Protein AF-A0A3M2ANY4-F1 (afdb_monomer_lite)

Structure (mmCIF, N/CA/C/O backbone):
data_AF-A0A3M2ANY4-F1
#
_entry.id   AF-A0A3M2ANY4-F1
#
loop_
_atom_site.group_PDB
_atom_site.id
_atom_site.type_symbol
_atom_site.label_atom_id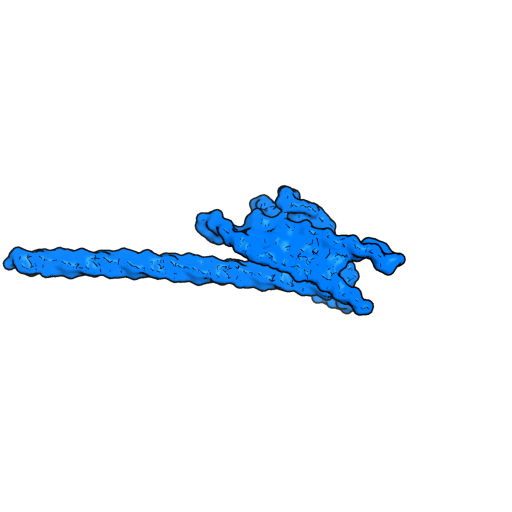
_atom_site.label_alt_id
_atom_site.label_comp_id
_atom_site.label_asym_id
_atom_site.label_entity_id
_atom_site.label_seq_id
_atom_site.pdbx_PDB_ins_code
_atom_site.Cartn_x
_atom_site.Cartn_y
_atom_site.Cartn_z
_atom_site.occupancy
_atom_site.B_iso_or_equiv
_atom_site.auth_seq_id
_atom_site.auth_comp_id
_atom_site.auth_asym_id
_atom_site.auth_atom_id
_atom_site.pdbx_PDB_model_num
ATOM 1 N N . MET A 1 1 ? -37.511 13.610 58.196 1.00 59.25 1 MET A N 1
ATOM 2 C CA . MET A 1 1 ? -36.337 12.770 57.850 1.00 59.25 1 MET A CA 1
ATOM 3 C C . MET A 1 1 ? -36.558 11.978 56.564 1.00 59.25 1 MET A C 1
ATOM 5 O O . MET A 1 1 ? -35.716 12.075 55.686 1.00 59.25 1 MET A O 1
ATOM 9 N N . VAL A 1 2 ? -37.682 11.262 56.418 1.00 70.12 2 VAL A N 1
ATOM 10 C CA . VAL A 1 2 ? -37.989 10.434 55.230 1.00 70.12 2 VAL A CA 1
ATOM 11 C C . VAL A 1 2 ? -38.005 11.232 53.916 1.00 70.12 2 VAL A C 1
ATOM 13 O O . VAL A 1 2 ? -37.380 10.808 52.953 1.00 70.12 2 VAL A O 1
ATOM 16 N N . GLU A 1 3 ? -38.617 12.419 53.880 1.00 67.69 3 GLU A N 1
ATOM 17 C CA . GLU A 1 3 ? -38.612 13.277 52.677 1.00 67.69 3 GLU A CA 1
ATOM 18 C C . GLU A 1 3 ? -37.203 13.682 52.233 1.00 67.69 3 GLU A C 1
ATOM 20 O O . GLU A 1 3 ? -36.903 13.653 51.044 1.00 67.69 3 GLU A O 1
ATOM 25 N N . LEU A 1 4 ? -36.307 13.990 53.176 1.00 71.50 4 LEU A N 1
ATOM 26 C CA . LEU A 1 4 ? -34.927 14.365 52.857 1.00 71.50 4 LEU A CA 1
ATOM 27 C C . LEU A 1 4 ? -34.145 13.184 52.259 1.00 71.50 4 LEU A C 1
ATOM 29 O O . LEU A 1 4 ? -33.334 13.372 51.356 1.00 71.50 4 LEU A O 1
ATOM 33 N N . MET A 1 5 ? -34.418 11.963 52.734 1.00 76.75 5 MET A N 1
ATOM 34 C CA . MET A 1 5 ? -33.823 10.738 52.192 1.00 76.75 5 MET A CA 1
ATOM 35 C C . MET A 1 5 ? -34.346 10.423 50.788 1.00 76.75 5 MET A C 1
ATOM 37 O O . MET A 1 5 ? -33.564 10.028 49.927 1.00 76.75 5 MET A O 1
ATOM 41 N N . ILE A 1 6 ? -35.641 10.640 50.537 1.00 74.88 6 ILE A N 1
ATOM 42 C CA . ILE A 1 6 ? -36.244 10.451 49.211 1.00 74.88 6 ILE A CA 1
ATOM 43 C C . ILE A 1 6 ? -35.656 11.455 48.215 1.00 74.88 6 ILE A C 1
ATOM 45 O O . ILE A 1 6 ? -35.243 11.057 47.130 1.00 74.88 6 ILE A O 1
ATOM 49 N N . VAL A 1 7 ? -35.544 12.734 48.591 1.00 80.44 7 VAL A N 1
ATOM 50 C CA . VAL A 1 7 ? -34.946 13.769 47.732 1.00 80.44 7 VAL A CA 1
ATOM 51 C C . VAL A 1 7 ? -33.478 13.455 47.431 1.00 80.44 7 VAL A C 1
ATOM 53 O O . VAL A 1 7 ? -33.072 13.511 46.273 1.00 80.44 7 VAL A O 1
ATOM 56 N N . ALA A 1 8 ? -32.690 13.057 48.434 1.00 73.19 8 ALA A N 1
ATOM 57 C CA . ALA A 1 8 ? -31.289 12.688 48.229 1.00 73.19 8 ALA A CA 1
ATOM 58 C C . ALA A 1 8 ? -31.129 11.469 47.302 1.00 73.19 8 ALA A C 1
ATOM 60 O O . ALA A 1 8 ? -30.268 11.475 46.422 1.00 73.19 8 ALA A O 1
ATOM 61 N N . ALA A 1 9 ? -31.978 10.447 47.451 1.00 73.38 9 ALA A N 1
ATOM 62 C CA . ALA A 1 9 ? -31.969 9.273 46.579 1.00 73.38 9 ALA A CA 1
ATOM 63 C C . ALA A 1 9 ? -32.326 9.629 45.126 1.00 73.38 9 ALA A C 1
ATOM 65 O O . ALA A 1 9 ? -31.689 9.140 44.194 1.00 73.38 9 ALA A O 1
ATOM 66 N N . LEU A 1 10 ? -33.300 10.522 44.931 1.00 74.19 10 LEU A N 1
ATOM 67 C CA . LEU A 1 10 ? -33.747 10.950 43.605 1.00 74.19 10 LEU A CA 1
ATOM 68 C C . LEU A 1 10 ? -32.682 11.800 42.894 1.00 74.19 10 LEU A C 1
ATOM 70 O O . LEU A 1 10 ? -32.421 11.601 41.709 1.00 74.19 10 LEU A O 1
ATOM 74 N N . VAL A 1 11 ? -32.000 12.682 43.633 1.00 80.88 11 VAL A N 1
ATOM 75 C CA . VAL A 1 11 ? -30.862 13.464 43.122 1.00 80.88 11 VAL A CA 1
ATOM 76 C C . VAL A 1 11 ? -29.692 12.555 42.748 1.00 80.88 11 VAL A C 1
ATOM 78 O O . VAL A 1 11 ? -29.123 12.720 41.671 1.00 80.88 11 VAL A O 1
ATOM 81 N N . MET A 1 12 ? -29.347 11.567 43.581 1.00 76.00 12 MET A N 1
ATOM 82 C CA . MET A 1 12 ? -28.272 10.626 43.251 1.00 76.00 12 MET A CA 1
ATOM 83 C C . MET A 1 12 ? -28.597 9.785 42.013 1.00 76.00 12 MET A C 1
ATOM 85 O O . MET A 1 12 ? -27.722 9.621 41.167 1.00 76.00 12 MET A O 1
ATOM 89 N N . ALA A 1 13 ? -29.838 9.312 41.860 1.00 68.94 13 ALA A N 1
ATOM 90 C CA . ALA A 1 13 ? -30.259 8.561 40.677 1.00 68.94 13 ALA A CA 1
ATOM 91 C C . ALA A 1 13 ? -30.175 9.402 39.389 1.00 68.94 13 ALA A C 1
ATOM 93 O O . ALA A 1 13 ? -29.678 8.922 38.371 1.00 68.94 13 ALA A O 1
ATOM 94 N N . LEU A 1 14 ? -30.598 10.670 39.443 1.00 72.06 14 LEU A N 1
ATOM 95 C CA . LEU A 1 14 ? -30.501 11.598 38.312 1.00 72.06 14 LEU A CA 1
ATOM 96 C C . LEU A 1 14 ? -29.047 11.920 37.949 1.00 72.06 14 LEU A C 1
ATOM 98 O O . LEU A 1 14 ? -28.695 11.909 36.772 1.00 72.06 14 LEU A O 1
ATOM 102 N N . MET A 1 15 ? -28.195 12.157 38.948 1.00 74.31 15 MET A N 1
ATOM 103 C CA . MET A 1 15 ? -26.769 12.413 38.737 1.00 74.31 15 MET A CA 1
ATOM 104 C C . MET A 1 15 ? -26.053 11.197 38.146 1.00 74.31 15 MET A C 1
ATOM 106 O O . MET A 1 15 ? -25.250 11.360 37.233 1.00 74.31 15 MET A O 1
ATOM 110 N N . PHE A 1 16 ? -26.365 9.983 38.613 1.00 70.69 16 PHE A N 1
ATOM 111 C CA . PHE A 1 16 ? -25.808 8.752 38.044 1.00 70.69 16 PHE A CA 1
ATOM 112 C C . PHE A 1 16 ? -26.265 8.537 36.601 1.00 70.69 16 PHE A C 1
ATOM 114 O O . PHE A 1 16 ? -25.439 8.235 35.744 1.00 70.69 16 PHE A O 1
ATOM 121 N N . GLY A 1 17 ? -27.556 8.748 36.320 1.00 66.62 17 GLY A N 1
ATOM 122 C CA . GLY A 1 17 ? -28.094 8.672 34.962 1.00 66.62 17 GLY A CA 1
ATOM 123 C C . GLY A 1 17 ? -27.391 9.645 34.018 1.00 66.62 17 GLY A C 1
ATOM 124 O O . GLY A 1 17 ? -26.902 9.228 32.974 1.00 66.62 17 GLY A O 1
ATOM 125 N N . ALA A 1 18 ? -27.250 10.909 34.431 1.00 67.38 18 ALA A N 1
ATOM 126 C CA . ALA A 1 18 ? -26.546 11.928 33.658 1.00 67.38 18 ALA A CA 1
ATOM 127 C C . ALA A 1 18 ? -25.065 11.578 33.433 1.00 67.38 18 ALA A C 1
ATOM 129 O O . ALA A 1 18 ? -24.546 11.777 32.334 1.00 67.38 18 ALA A O 1
ATOM 130 N N . LEU A 1 19 ? -24.381 11.032 34.444 1.00 65.50 19 LEU A N 1
ATOM 131 C CA . LEU A 1 19 ? -22.973 10.644 34.339 1.00 65.50 19 LEU A CA 1
ATOM 132 C C . LEU A 1 19 ? -22.776 9.506 33.324 1.00 65.50 19 LEU A C 1
ATOM 134 O O . LEU A 1 19 ? -21.887 9.592 32.479 1.00 65.50 19 LEU A O 1
ATOM 138 N N . VAL A 1 20 ? -23.631 8.479 33.373 1.00 64.69 20 VAL A N 1
ATOM 139 C CA . VAL A 1 20 ? -23.576 7.329 32.456 1.00 64.69 20 VAL A CA 1
ATOM 140 C C . VAL A 1 20 ? -23.865 7.767 31.022 1.00 64.69 20 VAL A C 1
ATOM 142 O O . VAL A 1 20 ? -23.064 7.493 30.132 1.00 64.69 20 VAL A O 1
ATOM 145 N N . THR A 1 21 ? -24.933 8.541 30.796 1.00 58.81 21 THR A N 1
ATOM 146 C CA . THR A 1 21 ? -25.279 9.018 29.446 1.00 58.81 21 THR A CA 1
ATOM 147 C C . THR A 1 21 ? -24.207 9.926 28.848 1.00 58.81 21 THR A C 1
ATOM 149 O O . THR A 1 21 ? -23.961 9.897 27.642 1.00 58.81 21 THR A O 1
ATOM 152 N N . THR A 1 22 ? -23.547 10.737 29.680 1.00 66.75 22 THR A N 1
ATOM 153 C CA . THR A 1 22 ? -22.470 11.624 29.217 1.00 66.75 22 THR A CA 1
ATOM 154 C C . THR A 1 22 ? -21.204 10.828 28.896 1.00 66.75 22 THR A C 1
ATOM 156 O O . THR A 1 22 ? -20.548 11.113 27.896 1.00 66.75 22 THR A O 1
ATOM 159 N N . GLY A 1 23 ? -20.891 9.796 29.689 1.00 61.16 23 GLY A N 1
ATOM 160 C CA . GLY A 1 23 ? -19.767 8.892 29.437 1.00 61.16 23 GLY A CA 1
ATOM 161 C C . GLY A 1 23 ? -19.909 8.119 28.125 1.00 61.16 23 GLY A C 1
ATOM 162 O O . GLY A 1 23 ? -18.983 8.113 27.317 1.00 61.16 23 GLY A O 1
ATOM 163 N N . GLU A 1 24 ? -21.084 7.542 27.866 1.00 65.19 24 GLU A N 1
ATOM 164 C CA . GLU A 1 24 ? -21.375 6.841 26.606 1.00 65.19 24 GLU A CA 1
ATOM 165 C C . GLU A 1 24 ? -21.305 7.791 25.402 1.00 65.19 24 GLU A C 1
ATOM 167 O O . GLU A 1 24 ? -20.695 7.471 24.382 1.00 65.19 24 GLU A O 1
ATOM 172 N N . SER A 1 25 ? -21.860 9.000 25.537 1.00 60.75 25 SER A N 1
ATOM 173 C CA . SER A 1 25 ? -21.825 10.011 24.472 1.00 60.75 25 SER A CA 1
ATOM 174 C C . SER A 1 25 ? -20.395 10.443 24.127 1.00 60.75 25 SER A C 1
ATOM 176 O O . SER A 1 25 ? -20.077 10.633 22.953 1.00 60.75 25 SER A O 1
ATOM 178 N N . PHE A 1 26 ? -19.522 10.570 25.130 1.00 66.06 26 PHE A N 1
ATOM 179 C CA . PHE A 1 26 ? -18.118 10.926 24.926 1.00 66.06 26 PHE A CA 1
ATOM 180 C C . PHE A 1 26 ? -17.342 9.808 24.217 1.00 66.06 26 PHE A C 1
ATOM 182 O O . PHE A 1 26 ? -16.646 10.076 23.242 1.00 66.06 26 PHE A O 1
ATOM 189 N N . GLN A 1 27 ? -17.529 8.550 24.630 1.00 67.88 27 GLN A N 1
ATOM 190 C CA . GLN A 1 27 ? -16.889 7.395 23.986 1.00 67.88 27 GLN A CA 1
ATOM 191 C C . GLN A 1 27 ? -17.320 7.222 22.523 1.00 67.88 27 GLN A C 1
ATOM 193 O O . GLN A 1 27 ? -16.505 6.896 21.656 1.00 67.88 27 GLN A O 1
ATOM 198 N N . VAL A 1 28 ? -18.597 7.466 22.214 1.00 69.31 28 VAL A N 1
ATOM 199 C CA . VAL A 1 28 ? -19.100 7.430 20.832 1.00 69.31 28 VAL A CA 1
ATOM 200 C C . VAL A 1 28 ? -18.495 8.558 19.992 1.00 69.31 28 VAL A C 1
ATOM 202 O O . VAL A 1 28 ? -18.109 8.328 18.847 1.00 69.31 28 VAL A O 1
ATOM 205 N N . ALA A 1 29 ? -18.374 9.766 20.547 1.00 67.06 29 ALA A N 1
ATOM 206 C CA . ALA A 1 29 ? -17.755 10.886 19.843 1.00 67.06 29 ALA A CA 1
ATOM 207 C C . ALA A 1 29 ? -16.259 10.642 19.578 1.00 67.06 29 ALA A C 1
ATOM 209 O O . ALA A 1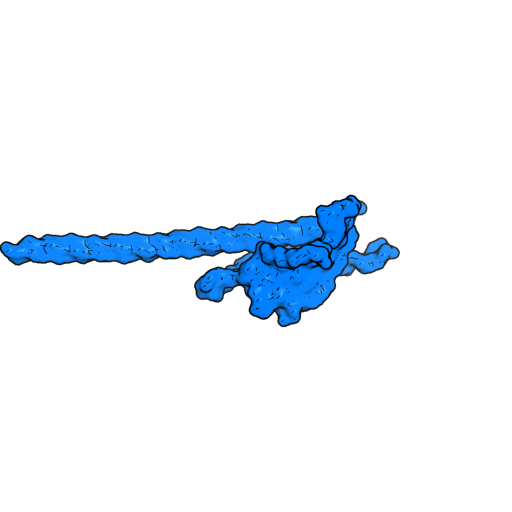 29 ? -15.802 10.822 18.452 1.00 67.06 29 ALA A O 1
ATOM 210 N N . GLU A 1 30 ? -15.520 10.174 20.585 1.00 73.44 30 GLU A N 1
ATOM 211 C CA . GLU A 1 30 ? -14.089 9.872 20.483 1.00 73.44 30 GLU A CA 1
ATOM 212 C C . GLU A 1 30 ? -13.814 8.747 19.474 1.00 73.44 30 GLU A C 1
ATOM 214 O O . GLU A 1 30 ? -12.981 8.898 18.580 1.00 73.44 30 GLU A O 1
ATOM 219 N N . SER A 1 31 ? -14.569 7.646 19.542 1.00 71.75 31 SER A N 1
ATOM 220 C CA . SER A 1 31 ? -14.446 6.548 18.572 1.00 71.75 31 SER A CA 1
ATOM 221 C C . SER A 1 31 ? -14.815 6.975 17.146 1.00 71.75 31 SER A C 1
ATOM 223 O O . SER A 1 31 ? -14.197 6.513 16.180 1.00 71.75 31 SER A O 1
ATOM 225 N N . GLY A 1 32 ? -15.787 7.882 17.002 1.00 72.25 32 GLY A N 1
ATOM 226 C CA . GLY A 1 32 ? -16.148 8.502 15.730 1.00 72.25 32 GLY A CA 1
ATOM 227 C C . GLY A 1 32 ? -15.024 9.361 15.147 1.00 72.25 32 GLY A C 1
ATOM 228 O O . GLY A 1 32 ? -14.704 9.220 13.965 1.00 72.25 32 GLY A O 1
ATOM 229 N N . ASP A 1 33 ? -14.395 10.203 15.966 1.00 78.56 33 ASP A N 1
ATOM 230 C CA . ASP A 1 33 ? -13.308 11.090 15.539 1.00 78.56 33 ASP A CA 1
ATOM 231 C C . ASP A 1 33 ? -12.052 10.298 15.145 1.00 78.56 33 ASP A C 1
ATOM 233 O O . ASP A 1 33 ? -11.518 10.470 14.046 1.00 78.56 33 ASP A O 1
ATOM 237 N N . GLN A 1 34 ? -11.664 9.313 15.963 1.00 75.12 34 GLN A N 1
ATOM 238 C CA . GLN A 1 34 ? -10.562 8.396 15.650 1.00 75.12 34 GLN A CA 1
ATOM 239 C C . GLN A 1 34 ? -10.790 7.664 14.324 1.00 75.12 34 GLN A C 1
ATOM 241 O O . GLN A 1 34 ? -9.894 7.583 13.481 1.00 75.12 34 GLN A O 1
ATOM 246 N N . ARG A 1 35 ? -12.011 7.166 14.092 1.00 75.06 35 ARG A N 1
ATOM 247 C CA . ARG A 1 35 ? -12.371 6.482 12.844 1.00 75.06 35 ARG A CA 1
ATOM 248 C C . ARG A 1 35 ? -12.202 7.394 11.630 1.00 75.06 35 ARG A C 1
ATOM 250 O O . ARG A 1 35 ? -11.672 6.968 10.599 1.00 75.06 35 ARG A O 1
ATOM 257 N N . ILE A 1 36 ? -12.651 8.643 11.738 1.00 78.69 36 ILE A N 1
ATOM 258 C CA . ILE A 1 36 ? -12.510 9.635 10.670 1.00 78.69 36 ILE A CA 1
ATOM 259 C C . ILE A 1 36 ? -11.027 9.921 10.427 1.00 78.69 36 ILE A C 1
ATOM 261 O O . ILE A 1 36 ? -10.579 9.843 9.280 1.00 78.69 36 ILE A O 1
ATOM 265 N N . GLN A 1 37 ? -10.251 10.168 11.480 1.00 80.88 37 GLN A N 1
ATOM 266 C CA . GLN A 1 37 ? -8.831 10.489 11.377 1.00 80.88 37 GLN A CA 1
ATOM 267 C C . GLN A 1 37 ? -8.022 9.359 10.727 1.00 80.88 37 GLN A C 1
ATOM 269 O O . GLN A 1 37 ? -7.259 9.622 9.793 1.00 80.88 37 GLN A O 1
ATOM 274 N N . VAL A 1 38 ? -8.241 8.106 11.141 1.00 81.44 38 VAL A N 1
ATOM 275 C CA . VAL A 1 38 ? -7.610 6.920 10.534 1.00 81.44 38 VAL A CA 1
ATOM 276 C C . VAL A 1 38 ? -7.963 6.826 9.049 1.00 81.44 38 VAL A C 1
ATOM 278 O O . VAL A 1 38 ? -7.076 6.676 8.207 1.00 81.44 38 VAL A O 1
ATOM 281 N N . SER A 1 39 ? -9.240 7.005 8.697 1.00 79.50 39 SER A N 1
ATOM 282 C CA . SER A 1 39 ? -9.679 6.937 7.299 1.00 79.50 39 SER A CA 1
ATOM 283 C C . SER A 1 39 ? -9.061 8.031 6.417 1.00 79.50 39 SER A C 1
ATOM 285 O O . SER A 1 39 ? -8.697 7.769 5.268 1.00 79.50 39 SER A O 1
ATOM 287 N N . ILE A 1 40 ? -8.914 9.253 6.944 1.00 83.38 40 ILE A N 1
ATOM 288 C CA . ILE A 1 40 ? -8.317 10.386 6.228 1.00 83.38 40 ILE A CA 1
ATOM 289 C C . ILE A 1 40 ? -6.813 10.176 6.069 1.00 83.38 40 ILE A C 1
ATOM 291 O O . ILE A 1 40 ? -6.287 10.401 4.979 1.00 83.38 40 ILE A O 1
ATOM 295 N N . SER A 1 41 ? -6.128 9.749 7.133 1.00 84.00 41 SER A N 1
ATOM 296 C CA . SER A 1 41 ? -4.690 9.471 7.105 1.00 84.00 41 SER A CA 1
ATOM 297 C C . SER A 1 41 ? -4.363 8.412 6.053 1.00 84.00 41 SER A C 1
ATOM 299 O O . SER A 1 41 ? -3.545 8.647 5.162 1.00 84.00 41 SER A O 1
ATOM 301 N N . ALA A 1 42 ? -5.103 7.301 6.068 1.00 84.69 42 ALA A N 1
ATOM 302 C CA . ALA A 1 42 ? -4.912 6.212 5.124 1.00 84.69 42 ALA A CA 1
ATOM 303 C C . ALA A 1 42 ? -5.196 6.620 3.670 1.00 84.69 42 ALA A C 1
ATOM 305 O O . ALA A 1 42 ? -4.403 6.319 2.778 1.00 84.69 42 ALA A O 1
ATOM 306 N N . ARG A 1 43 ? -6.265 7.393 3.421 1.00 86.50 43 ARG A N 1
ATOM 307 C CA . ARG A 1 43 ? -6.532 7.953 2.082 1.00 86.50 43 ARG A CA 1
ATOM 308 C C . ARG A 1 43 ? -5.395 8.846 1.602 1.00 86.50 43 ARG A C 1
ATOM 310 O O . ARG A 1 43 ? -4.953 8.698 0.472 1.00 86.50 43 ARG A O 1
ATOM 317 N N . ARG A 1 44 ? -4.891 9.748 2.451 1.00 87.56 44 ARG A N 1
ATOM 318 C CA . ARG A 1 44 ? -3.789 10.656 2.087 1.00 87.56 44 ARG A CA 1
ATOM 319 C C . ARG A 1 44 ? -2.504 9.898 1.764 1.00 87.56 44 ARG A C 1
ATOM 321 O O . ARG A 1 44 ? -1.829 10.258 0.802 1.00 87.56 44 ARG A O 1
ATOM 328 N N . ALA A 1 45 ? -2.182 8.870 2.546 1.00 88.06 45 ALA A N 1
ATOM 329 C CA . ALA A 1 45 ? -1.036 8.000 2.306 1.00 88.06 45 ALA A CA 1
ATOM 330 C C . ALA A 1 45 ? -1.126 7.305 0.937 1.00 88.06 45 ALA A C 1
ATOM 332 O O . ALA A 1 45 ? -0.179 7.350 0.153 1.00 88.06 45 ALA A O 1
ATOM 333 N N . LEU A 1 46 ? -2.283 6.724 0.619 1.00 88.44 46 LEU A N 1
ATOM 334 C CA . LEU A 1 46 ? -2.484 5.988 -0.630 1.00 88.44 46 LEU A CA 1
ATOM 335 C C . LEU A 1 46 ? -2.631 6.906 -1.850 1.00 88.44 46 LEU A C 1
ATOM 337 O O . LEU A 1 46 ? -2.112 6.592 -2.919 1.00 88.44 46 LEU A O 1
ATOM 341 N N . ASP A 1 47 ? -3.251 8.077 -1.694 1.00 87.62 47 ASP A N 1
ATOM 342 C CA . ASP A 1 47 ? -3.285 9.106 -2.738 1.00 87.62 47 ASP A CA 1
ATOM 343 C C . ASP A 1 47 ? -1.882 9.630 -3.056 1.00 87.62 47 ASP A C 1
ATOM 345 O O . ASP A 1 47 ? -1.594 9.962 -4.207 1.00 87.62 47 ASP A O 1
ATOM 349 N N . ARG A 1 48 ? -0.999 9.720 -2.052 1.00 88.12 48 ARG A N 1
ATOM 350 C CA . ARG A 1 48 ? 0.410 10.061 -2.269 1.00 88.12 48 ARG A CA 1
ATOM 351 C C . ARG A 1 48 ? 1.119 8.965 -3.060 1.00 88.12 48 ARG A C 1
ATOM 353 O O . ARG A 1 48 ? 1.685 9.286 -4.095 1.00 88.12 48 ARG A O 1
ATOM 360 N N . LEU A 1 49 ? 0.989 7.701 -2.652 1.00 89.62 49 LEU A N 1
ATOM 361 C CA . LEU A 1 49 ? 1.545 6.561 -3.393 1.00 89.62 49 LEU A CA 1
ATOM 362 C C . LEU A 1 49 ? 1.098 6.572 -4.863 1.00 89.62 49 LEU A C 1
ATOM 364 O O . LEU A 1 49 ? 1.923 6.454 -5.762 1.00 89.62 49 LEU A O 1
ATOM 368 N N . LEU A 1 50 ? -0.192 6.794 -5.137 1.00 89.00 50 LEU A N 1
ATOM 369 C CA . LEU A 1 50 ? -0.686 6.875 -6.515 1.00 89.00 50 LEU A CA 1
ATOM 370 C C . LEU A 1 50 ? -0.159 8.086 -7.290 1.00 89.00 50 LEU A C 1
ATOM 372 O O . LEU A 1 50 ? 0.027 7.997 -8.504 1.00 89.00 50 LEU A O 1
ATOM 376 N N . LYS A 1 51 ? 0.056 9.227 -6.628 1.00 86.94 51 LYS A N 1
ATOM 377 C CA . LYS A 1 51 ? 0.700 10.389 -7.256 1.00 86.94 51 LYS A CA 1
ATOM 378 C C . LYS A 1 51 ? 2.150 10.088 -7.608 1.00 86.94 51 LYS A C 1
ATOM 380 O O . LYS A 1 51 ? 2.571 10.457 -8.699 1.00 86.94 51 LYS A O 1
ATOM 385 N N . ASP A 1 52 ? 2.871 9.395 -6.739 1.00 87.31 52 ASP A N 1
ATOM 386 C CA . ASP A 1 52 ? 4.256 9.011 -6.997 1.00 87.31 52 ASP A CA 1
ATOM 387 C C . ASP A 1 52 ? 4.314 8.035 -8.184 1.00 87.31 52 ASP A C 1
ATOM 389 O O . ASP A 1 52 ? 5.071 8.260 -9.126 1.00 87.31 52 ASP A O 1
ATOM 393 N N . CYS A 1 53 ? 3.391 7.067 -8.257 1.00 86.69 53 CYS A N 1
ATOM 394 C CA . CYS A 1 53 ? 3.228 6.210 -9.438 1.00 86.69 53 CYS A CA 1
ATOM 395 C C . CYS A 1 53 ? 2.877 7.002 -10.710 1.00 86.69 53 CYS A C 1
ATOM 397 O O . CYS A 1 53 ? 3.344 6.674 -11.799 1.00 86.69 53 CYS A O 1
ATOM 399 N N . ARG A 1 54 ? 2.063 8.059 -10.588 1.00 84.25 54 ARG A N 1
ATOM 400 C CA . ARG A 1 54 ? 1.655 8.910 -11.717 1.00 84.25 54 ARG A CA 1
ATOM 401 C C . ARG A 1 54 ? 2.809 9.682 -12.335 1.00 84.25 54 ARG A C 1
ATOM 403 O O . ARG A 1 54 ? 2.803 9.890 -13.548 1.00 84.25 54 ARG A O 1
ATOM 410 N N . TYR A 1 55 ? 3.733 10.156 -11.509 1.00 83.06 55 TYR A N 1
ATOM 411 C CA . TYR A 1 55 ? 4.882 10.948 -11.943 1.00 83.06 55 TYR A CA 1
ATOM 412 C C . TYR A 1 55 ? 6.157 10.111 -12.096 1.00 83.06 55 TYR A C 1
ATOM 414 O O . TYR A 1 55 ? 7.235 10.671 -12.282 1.00 83.06 55 TYR A O 1
ATOM 422 N N . ALA A 1 56 ? 6.031 8.784 -12.058 1.00 84.62 56 ALA A N 1
ATOM 423 C CA . ALA A 1 56 ? 7.128 7.856 -12.255 1.00 84.62 56 ALA A CA 1
ATOM 424 C C . ALA A 1 56 ? 7.636 7.872 -13.706 1.00 84.62 56 ALA A C 1
ATOM 426 O O . ALA A 1 56 ? 6.854 7.874 -14.664 1.00 84.62 56 ALA A O 1
ATOM 427 N N . ALA A 1 57 ? 8.954 7.821 -13.870 1.00 84.56 57 ALA A N 1
ATOM 428 C CA . ALA A 1 57 ? 9.602 7.524 -15.141 1.00 84.56 57 ALA A CA 1
ATOM 429 C C . ALA A 1 57 ? 9.422 6.041 -15.477 1.00 84.56 57 ALA A C 1
ATOM 431 O O . ALA A 1 57 ? 8.960 5.693 -16.567 1.00 84.56 57 ALA A O 1
ATOM 432 N N . ALA A 1 58 ? 9.732 5.190 -14.500 1.00 86.38 58 ALA A N 1
ATOM 433 C CA . ALA A 1 58 ? 9.554 3.751 -14.549 1.00 86.38 58 ALA A CA 1
ATOM 434 C C . ALA A 1 58 ? 8.899 3.262 -13.256 1.00 86.38 58 ALA A C 1
ATOM 436 O O . ALA A 1 58 ? 9.031 3.865 -12.192 1.00 86.38 58 ALA A O 1
ATOM 437 N N . LEU A 1 59 ? 8.151 2.172 -13.378 1.00 89.19 59 LEU A N 1
ATOM 438 C CA . LEU A 1 59 ? 7.414 1.580 -12.279 1.00 89.19 59 LEU A CA 1
ATOM 439 C C . LEU A 1 59 ? 7.508 0.062 -12.378 1.00 89.19 59 LEU A C 1
ATOM 441 O O . LEU A 1 59 ? 7.301 -0.503 -13.453 1.00 89.19 59 LEU A O 1
ATOM 445 N N . SER A 1 60 ? 7.747 -0.595 -11.249 1.00 91.00 60 SER A N 1
ATOM 446 C CA . SER A 1 60 ? 7.617 -2.044 -11.130 1.00 91.00 60 SER A CA 1
ATOM 447 C C . SER A 1 60 ? 6.841 -2.420 -9.873 1.00 91.00 60 SER A C 1
ATOM 449 O O . SER A 1 60 ? 6.881 -1.722 -8.861 1.00 91.00 60 SER A O 1
ATOM 451 N N . VAL A 1 61 ? 6.096 -3.519 -9.966 1.00 91.62 61 VAL A N 1
ATOM 452 C CA . VAL A 1 61 ? 5.328 -4.093 -8.859 1.00 91.62 61 VAL A CA 1
ATOM 453 C C . VAL A 1 61 ? 5.689 -5.567 -8.770 1.00 91.62 61 VAL A C 1
ATOM 455 O O . VAL A 1 61 ? 5.644 -6.274 -9.776 1.00 91.62 61 VAL A O 1
ATOM 458 N N . ALA A 1 62 ? 6.043 -6.022 -7.575 1.00 93.00 62 ALA A N 1
ATOM 459 C CA . ALA A 1 62 ? 6.345 -7.416 -7.281 1.00 93.00 62 ALA A CA 1
ATOM 460 C C . ALA A 1 62 ? 5.557 -7.877 -6.052 1.00 93.00 62 ALA A C 1
ATOM 462 O O . ALA A 1 62 ? 5.355 -7.090 -5.130 1.00 93.00 62 ALA A O 1
ATOM 463 N N . GLY A 1 63 ? 5.156 -9.149 -6.033 1.00 91.69 63 GLY A N 1
ATOM 464 C CA . GLY A 1 63 ? 4.408 -9.752 -4.926 1.00 91.69 63 GLY A CA 1
ATOM 465 C C . GLY A 1 63 ? 2.894 -9.825 -5.147 1.00 91.69 63 GLY A C 1
ATOM 466 O O . GLY A 1 63 ? 2.401 -9.564 -6.248 1.00 91.69 63 GLY A O 1
ATOM 467 N N . ASP A 1 64 ? 2.176 -10.229 -4.099 1.00 90.94 64 ASP A N 1
ATOM 468 C CA . ASP A 1 64 ? 0.725 -10.449 -4.071 1.00 90.94 64 ASP A CA 1
ATOM 469 C C . ASP A 1 64 ? 0.122 -10.207 -2.668 1.00 90.94 64 ASP A C 1
ATOM 471 O O . ASP A 1 64 ? 0.822 -9.895 -1.708 1.00 90.94 64 ASP A O 1
ATOM 475 N N . ALA A 1 65 ? -1.197 -10.376 -2.532 1.00 88.75 65 ALA A N 1
ATOM 476 C CA . ALA A 1 65 ? -1.927 -10.089 -1.290 1.00 88.75 65 ALA A CA 1
ATOM 477 C C . ALA A 1 65 ? -1.617 -11.023 -0.147 1.00 88.75 65 ALA A C 1
ATOM 479 O O . ALA A 1 65 ? -1.781 -10.661 1.018 1.00 88.75 65 ALA A O 1
ATOM 480 N N . ALA A 1 66 ? -1.183 -12.228 -0.483 1.00 88.12 66 ALA A N 1
ATOM 481 C CA . ALA A 1 66 ? -0.880 -13.244 0.498 1.00 88.12 66 ALA A CA 1
ATOM 482 C C . ALA A 1 66 ? 0.542 -13.078 1.047 1.00 88.12 66 ALA A C 1
ATOM 484 O O . ALA A 1 66 ? 0.779 -13.357 2.221 1.00 88.12 66 ALA A O 1
ATOM 485 N N . SER A 1 67 ? 1.477 -12.641 0.202 1.00 90.19 67 SER A N 1
ATOM 486 C CA . SER A 1 67 ? 2.909 -12.555 0.505 1.00 90.19 67 SER A CA 1
ATOM 487 C C . SER A 1 67 ? 3.411 -11.135 0.771 1.00 90.19 67 SER A C 1
ATOM 489 O O . SER A 1 67 ? 4.492 -10.968 1.333 1.00 90.19 67 SER A O 1
ATOM 491 N N . GLY A 1 68 ? 2.616 -10.126 0.425 1.00 91.69 68 GLY A N 1
ATOM 492 C CA . GLY A 1 68 ? 3.002 -8.724 0.445 1.00 91.69 68 GLY A CA 1
ATOM 493 C C . GLY A 1 68 ? 3.455 -8.227 -0.921 1.00 91.69 68 GLY A C 1
ATOM 494 O O . GLY A 1 68 ? 3.740 -9.015 -1.823 1.00 91.69 68 GLY A O 1
ATOM 495 N N . TRP A 1 69 ? 3.548 -6.905 -1.068 1.00 91.56 69 TRP A N 1
ATOM 496 C CA . TRP A 1 69 ? 4.045 -6.289 -2.299 1.00 91.56 69 TRP A CA 1
ATOM 497 C C . TRP A 1 69 ? 5.158 -5.301 -2.050 1.00 91.56 69 TRP A C 1
ATOM 499 O O . TRP A 1 69 ? 5.211 -4.618 -1.024 1.00 91.56 69 TRP A O 1
ATOM 509 N N . THR A 1 70 ? 5.950 -5.143 -3.101 1.00 94.19 70 THR A N 1
ATOM 510 C CA . THR A 1 70 ? 6.879 -4.041 -3.277 1.00 94.19 70 THR A CA 1
ATOM 511 C C . THR A 1 70 ? 6.520 -3.283 -4.550 1.00 94.19 70 THR A C 1
ATOM 513 O O . THR A 1 70 ? 6.376 -3.889 -5.614 1.00 94.19 70 THR A O 1
ATOM 516 N N . ILE A 1 71 ? 6.393 -1.961 -4.448 1.00 93.06 71 ILE A N 1
ATOM 517 C CA . ILE A 1 71 ? 6.297 -1.049 -5.589 1.00 93.06 71 ILE A CA 1
ATOM 518 C C . ILE A 1 71 ? 7.586 -0.238 -5.639 1.00 93.06 71 ILE A C 1
ATOM 520 O O . ILE A 1 71 ? 7.897 0.484 -4.693 1.00 93.06 71 ILE A O 1
ATOM 524 N N . THR A 1 72 ? 8.311 -0.334 -6.745 1.00 93.12 72 THR A N 1
ATOM 525 C CA . THR A 1 72 ? 9.496 0.487 -7.002 1.00 93.12 72 THR A CA 1
ATOM 526 C C . THR A 1 72 ? 9.145 1.545 -8.035 1.00 93.12 72 THR A C 1
ATOM 528 O O . THR A 1 72 ? 8.609 1.230 -9.101 1.00 93.12 72 THR A O 1
ATOM 531 N N . ILE A 1 73 ? 9.422 2.796 -7.686 1.00 90.81 73 ILE A N 1
ATOM 532 C CA . ILE A 1 73 ? 9.073 3.995 -8.438 1.00 90.81 73 ILE A CA 1
ATOM 533 C C . ILE A 1 73 ? 10.365 4.749 -8.727 1.00 90.81 73 ILE A C 1
ATOM 535 O O . ILE A 1 73 ? 10.993 5.253 -7.799 1.00 90.81 73 ILE A O 1
ATOM 539 N N . ASP A 1 74 ? 10.733 4.865 -9.996 1.00 89.38 74 ASP A N 1
ATOM 540 C CA . ASP A 1 74 ? 11.879 5.672 -10.410 1.00 89.38 74 ASP A CA 1
ATOM 541 C C . ASP A 1 74 ? 11.390 7.052 -10.853 1.00 89.38 74 ASP A C 1
ATOM 543 O O . ASP A 1 74 ? 10.480 7.164 -11.682 1.00 89.38 74 ASP A O 1
ATOM 547 N N . ALA A 1 75 ? 11.958 8.114 -10.289 1.00 80.38 75 ALA A N 1
ATOM 548 C CA . ALA A 1 75 ? 11.523 9.483 -10.524 1.00 80.38 75 ALA A CA 1
ATOM 549 C C . ALA A 1 75 ? 11.950 10.008 -11.906 1.00 80.38 75 ALA A C 1
ATOM 551 O O . ALA A 1 75 ? 12.993 9.657 -12.459 1.00 80.38 75 ALA A O 1
ATOM 552 N N . VAL A 1 76 ? 11.149 10.918 -12.468 1.00 69.56 76 VAL A N 1
ATOM 553 C CA . VAL A 1 76 ? 11.518 11.666 -13.678 1.00 69.56 76 VAL A CA 1
ATOM 554 C C . VAL A 1 76 ? 12.487 12.796 -13.289 1.00 69.56 76 VAL A C 1
ATOM 556 O O . VAL A 1 76 ? 12.126 13.663 -12.501 1.00 69.56 76 VAL A O 1
ATOM 559 N N . ASN A 1 77 ? 13.678 12.827 -13.903 1.00 62.41 77 ASN A N 1
ATOM 560 C CA . ASN A 1 77 ? 14.683 13.911 -13.849 1.00 62.41 77 ASN A CA 1
ATOM 561 C C . ASN A 1 77 ? 15.572 14.055 -12.589 1.00 62.41 77 ASN A C 1
ATOM 563 O O . ASN A 1 77 ? 15.801 15.181 -12.153 1.00 62.41 77 ASN A O 1
ATOM 567 N N . SER A 1 78 ? 16.176 12.976 -12.073 1.00 60.88 78 SER A N 1
ATOM 568 C CA . SER A 1 78 ? 17.221 13.057 -11.021 1.00 60.88 78 SER A CA 1
ATOM 569 C C . SER A 1 78 ? 16.780 13.850 -9.772 1.00 60.88 78 SER A C 1
ATOM 571 O O . SER A 1 78 ? 17.512 14.690 -9.242 1.00 60.88 78 SER A O 1
ATOM 573 N N . LEU A 1 79 ? 15.524 13.670 -9.363 1.00 61.62 79 LEU A N 1
ATOM 574 C CA . LEU A 1 79 ? 15.019 14.218 -8.109 1.00 61.62 79 LEU A CA 1
ATOM 575 C C . LEU A 1 79 ? 15.513 13.316 -6.983 1.00 61.62 79 LEU A C 1
ATOM 577 O O . LEU A 1 79 ? 15.115 12.167 -6.963 1.00 61.62 79 LEU A O 1
ATOM 581 N N . ASP A 1 80 ? 16.301 13.830 -6.038 1.00 62.69 80 ASP A N 1
ATOM 582 C CA . ASP A 1 80 ? 16.711 13.066 -4.853 1.00 62.69 80 ASP A CA 1
ATOM 583 C C . ASP A 1 80 ? 15.515 12.892 -3.882 1.00 62.69 80 ASP A C 1
ATOM 585 O O . ASP A 1 80 ? 14.980 13.903 -3.402 1.00 62.69 80 ASP A O 1
ATOM 589 N N . PRO A 1 81 ? 15.066 11.658 -3.569 1.00 69.25 81 PRO A N 1
ATOM 590 C CA . PRO A 1 81 ? 15.639 10.374 -3.985 1.00 69.25 81 PRO A CA 1
ATOM 591 C C . PRO A 1 81 ? 15.165 9.900 -5.363 1.00 69.25 81 PRO A C 1
ATOM 593 O O . PRO A 1 81 ? 13.967 9.892 -5.655 1.00 69.25 81 PRO A O 1
ATOM 596 N N . ASP A 1 82 ? 16.118 9.434 -6.178 1.00 82.62 82 ASP A N 1
ATOM 597 C CA . ASP A 1 82 ? 15.865 9.020 -7.567 1.00 82.62 82 ASP A CA 1
ATOM 598 C C . ASP A 1 82 ? 14.932 7.801 -7.659 1.00 82.62 82 ASP A C 1
ATOM 600 O O . ASP A 1 82 ? 14.254 7.609 -8.671 1.00 82.62 82 ASP A O 1
ATOM 604 N N . THR A 1 83 ? 14.861 7.010 -6.585 1.00 88.44 83 THR A N 1
ATOM 605 C CA . THR A 1 83 ? 14.000 5.835 -6.469 1.00 88.44 83 THR A CA 1
ATOM 606 C C . THR A 1 83 ? 13.270 5.846 -5.127 1.00 88.44 83 THR A C 1
ATOM 608 O O . THR A 1 83 ? 13.870 6.045 -4.071 1.00 88.44 83 THR A O 1
ATOM 611 N N . LEU A 1 84 ? 11.969 5.569 -5.166 1.00 91.62 84 LEU A N 1
ATOM 612 C CA . LEU A 1 84 ? 11.130 5.315 -3.999 1.00 91.62 84 LEU A CA 1
ATOM 613 C C . LEU A 1 84 ? 10.658 3.865 -4.014 1.00 91.62 84 LEU A C 1
ATOM 615 O O . LEU A 1 84 ? 10.158 3.363 -5.021 1.00 91.62 84 LEU A O 1
ATOM 619 N N . ILE A 1 85 ? 10.788 3.195 -2.875 1.00 94.06 85 ILE A N 1
ATOM 620 C CA . ILE A 1 85 ? 10.383 1.806 -2.688 1.00 94.06 85 ILE A CA 1
ATOM 621 C C . ILE A 1 85 ? 9.306 1.770 -1.616 1.00 94.06 85 ILE A C 1
ATOM 623 O O . ILE A 1 85 ? 9.572 2.051 -0.447 1.00 94.06 85 ILE A O 1
ATOM 627 N N . TYR A 1 86 ? 8.092 1.409 -2.015 1.00 94.75 86 TYR A N 1
ATOM 628 C CA . TYR A 1 86 ? 6.998 1.125 -1.100 1.00 94.75 86 TYR A CA 1
ATOM 629 C C . TYR A 1 86 ? 6.930 -0.370 -0.833 1.00 94.75 86 TYR A C 1
ATOM 631 O O . TYR A 1 86 ? 6.859 -1.154 -1.776 1.00 94.75 86 TYR A O 1
ATOM 639 N N . THR A 1 87 ? 6.892 -0.765 0.436 1.00 94.94 87 THR A N 1
ATOM 640 C CA . THR A 1 87 ? 6.738 -2.169 0.834 1.00 94.94 87 THR A CA 1
ATOM 641 C C . THR A 1 87 ? 5.567 -2.300 1.789 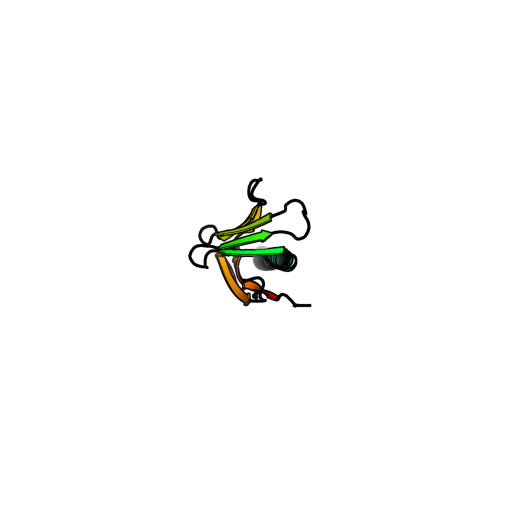1.00 94.94 87 THR A C 1
ATOM 643 O O . THR A 1 87 ? 5.508 -1.594 2.797 1.00 94.94 87 THR A O 1
ATOM 646 N N . TRP A 1 88 ? 4.650 -3.212 1.484 1.00 95.25 88 TRP A N 1
ATOM 647 C CA . TRP A 1 88 ? 3.592 -3.621 2.399 1.00 95.25 88 TRP A CA 1
ATOM 648 C C . TRP A 1 88 ? 3.755 -5.088 2.770 1.00 95.25 88 TRP A C 1
ATOM 650 O O . TRP A 1 88 ? 3.995 -5.932 1.906 1.00 95.25 88 TRP A O 1
ATOM 660 N N . ASP A 1 89 ? 3.586 -5.367 4.057 1.00 93.88 89 ASP A N 1
ATOM 661 C CA . ASP A 1 89 ? 3.666 -6.704 4.624 1.00 93.88 89 ASP A CA 1
ATOM 662 C C . ASP A 1 89 ? 2.322 -7.081 5.281 1.00 93.88 89 ASP A C 1
ATOM 664 O O . ASP A 1 89 ? 1.902 -6.402 6.226 1.00 93.88 89 ASP A O 1
ATOM 668 N N . PRO A 1 90 ? 1.653 -8.160 4.825 1.00 92.56 90 PRO A N 1
ATOM 669 C CA . PRO A 1 90 ? 0.367 -8.603 5.362 1.00 92.56 90 PRO A CA 1
ATOM 670 C C . PRO A 1 90 ? 0.447 -9.075 6.817 1.00 92.56 90 PRO A C 1
ATOM 672 O O . PRO A 1 90 ? -0.568 -9.078 7.505 1.00 92.56 90 PRO A O 1
ATOM 675 N N . GLN A 1 91 ? 1.623 -9.493 7.298 1.00 92.06 91 GLN A N 1
ATOM 676 C CA . GLN A 1 91 ? 1.791 -9.984 8.670 1.00 92.06 91 GLN A CA 1
ATOM 677 C C . GLN A 1 91 ? 1.878 -8.840 9.674 1.00 92.06 91 GLN A C 1
ATOM 679 O O . GLN A 1 91 ? 1.373 -8.948 10.790 1.00 92.06 91 GLN A O 1
ATOM 684 N N . THR A 1 92 ? 2.539 -7.749 9.283 1.00 92.44 92 THR A N 1
ATOM 685 C CA . THR A 1 92 ? 2.669 -6.562 10.133 1.00 92.44 92 THR A CA 1
ATOM 686 C C . THR A 1 92 ? 1.582 -5.523 9.872 1.00 92.44 92 THR A C 1
ATOM 688 O O . THR A 1 92 ? 1.378 -4.657 10.716 1.00 92.44 92 THR A O 1
ATOM 691 N N . GLU A 1 93 ? 0.861 -5.610 8.749 1.00 92.12 93 GLU A N 1
ATOM 692 C CA . GLU A 1 93 ? -0.142 -4.630 8.303 1.00 92.12 93 GLU A CA 1
ATOM 693 C C . GLU A 1 93 ? 0.442 -3.210 8.158 1.00 92.12 93 GLU A C 1
ATOM 695 O O . GLU A 1 93 ? -0.263 -2.208 8.295 1.00 92.12 93 GLU A O 1
ATOM 700 N N . VAL A 1 94 ? 1.748 -3.099 7.892 1.00 92.00 94 VAL A N 1
ATOM 701 C CA . VAL A 1 94 ? 2.450 -1.812 7.780 1.00 92.00 94 VAL A CA 1
ATOM 702 C C . VAL A 1 94 ? 2.884 -1.564 6.342 1.00 92.00 94 VAL A C 1
ATOM 704 O O . VAL A 1 94 ? 3.572 -2.384 5.735 1.00 92.00 94 VAL A O 1
ATOM 707 N N . LEU A 1 95 ? 2.526 -0.390 5.820 1.00 92.88 95 LEU A N 1
ATOM 708 C CA . LEU A 1 95 ? 3.087 0.176 4.599 1.00 92.88 95 LEU A CA 1
ATOM 709 C C . LEU A 1 95 ? 4.276 1.068 4.960 1.00 92.88 95 LEU A C 1
ATOM 711 O O . LEU A 1 95 ? 4.143 2.021 5.734 1.00 92.88 95 LEU A O 1
ATOM 715 N N . ARG A 1 96 ? 5.430 0.784 4.363 1.00 95.25 96 ARG A N 1
ATOM 716 C CA . ARG A 1 96 ? 6.671 1.542 4.537 1.00 95.25 96 ARG A CA 1
ATOM 717 C C . ARG A 1 96 ? 7.138 2.145 3.221 1.00 95.25 96 ARG A C 1
ATOM 719 O O . ARG A 1 96 ? 6.806 1.625 2.158 1.00 95.25 96 ARG A O 1
ATOM 726 N N . ILE A 1 97 ? 7.926 3.210 3.311 1.00 94.69 97 ILE A N 1
ATOM 727 C CA . ILE A 1 97 ? 8.627 3.836 2.188 1.00 94.69 97 ILE A CA 1
ATOM 728 C C . ILE A 1 97 ? 10.122 3.910 2.493 1.00 94.69 97 ILE A C 1
ATOM 730 O O . ILE A 1 97 ? 10.516 4.195 3.619 1.00 94.69 97 ILE A O 1
ATOM 734 N N . SER A 1 98 ? 10.965 3.658 1.500 1.00 92.88 98 SER A N 1
ATOM 735 C CA . SER A 1 98 ? 12.416 3.824 1.592 1.00 92.88 98 SER A CA 1
ATOM 736 C C . SER A 1 98 ? 12.965 4.398 0.290 1.00 92.88 98 SER A C 1
ATOM 738 O O . SER A 1 98 ? 12.384 4.198 -0.775 1.00 92.88 98 SER A O 1
ATOM 740 N N . ASP A 1 99 ? 14.101 5.084 0.382 1.00 88.19 99 ASP A N 1
ATOM 741 C CA . ASP A 1 99 ? 14.938 5.483 -0.754 1.00 88.19 99 ASP A CA 1
ATOM 742 C C . ASP A 1 99 ? 16.056 4.457 -1.046 1.00 88.19 99 ASP A C 1
ATOM 744 O O . ASP A 1 99 ? 16.950 4.707 -1.849 1.00 88.19 99 ASP A O 1
ATOM 748 N N . GLY A 1 100 ? 16.049 3.303 -0.364 1.00 81.75 100 GLY A N 1
ATOM 749 C CA . GLY A 1 100 ? 17.079 2.265 -0.466 1.00 81.75 100 GLY A CA 1
ATOM 750 C C . GLY A 1 100 ? 18.397 2.599 0.246 1.00 81.75 100 GLY A C 1
ATOM 751 O O . GLY A 1 100 ? 19.261 1.729 0.353 1.00 81.75 100 GLY A O 1
ATOM 752 N N . VAL A 1 101 ? 18.554 3.823 0.759 1.00 81.94 101 VAL A N 1
ATOM 753 C CA . VAL A 1 101 ? 19.770 4.304 1.433 1.00 81.94 101 VAL A CA 1
ATOM 754 C C . VAL A 1 101 ? 19.533 4.466 2.934 1.00 81.94 101 VAL A C 1
ATOM 756 O O . VAL A 1 101 ? 20.372 4.080 3.750 1.00 81.94 101 VAL A O 1
ATOM 759 N N . ARG A 1 102 ? 18.387 5.033 3.311 1.00 81.25 102 ARG A N 1
ATOM 760 C CA . ARG A 1 102 ? 17.968 5.269 4.693 1.00 81.25 102 ARG A CA 1
ATOM 761 C C . ARG A 1 102 ? 17.028 4.178 5.190 1.00 81.25 102 ARG A C 1
ATOM 763 O O . ARG A 1 102 ? 16.388 3.457 4.420 1.00 81.25 102 ARG A O 1
ATOM 770 N N . SER A 1 103 ? 16.937 4.089 6.519 1.00 85.25 103 SER A N 1
ATOM 771 C CA . SER A 1 103 ? 15.942 3.258 7.189 1.00 85.25 103 SER A CA 1
ATOM 772 C C . SER A 1 103 ? 14.542 3.580 6.657 1.00 85.25 103 SER A C 1
ATOM 774 O O . SER A 1 103 ? 14.231 4.756 6.476 1.00 85.25 103 SER A O 1
ATOM 776 N N . PRO A 1 104 ? 13.707 2.561 6.407 1.00 90.50 104 PRO A N 1
ATOM 777 C CA . PRO A 1 104 ? 12.363 2.769 5.899 1.00 90.50 104 PRO A CA 1
ATOM 778 C C . PRO A 1 104 ? 11.504 3.537 6.906 1.00 90.50 104 PRO A C 1
ATOM 780 O O . PRO A 1 104 ? 11.470 3.195 8.090 1.00 90.50 104 PRO A O 1
ATOM 783 N N . ASP A 1 105 ? 10.761 4.518 6.406 1.00 92.38 105 ASP A N 1
ATOM 784 C CA . ASP A 1 105 ? 9.769 5.263 7.168 1.00 92.38 105 ASP A CA 1
ATOM 785 C C . ASP A 1 105 ? 8.413 4.557 7.103 1.00 92.38 105 ASP A C 1
ATOM 787 O O . ASP A 1 105 ? 7.990 4.052 6.057 1.00 92.38 105 ASP A O 1
ATOM 791 N N . THR A 1 106 ? 7.695 4.547 8.223 1.00 92.88 106 THR A N 1
ATOM 792 C CA . THR A 1 106 ? 6.311 4.071 8.262 1.00 92.88 106 THR A CA 1
ATOM 793 C C . THR A 1 106 ? 5.389 5.106 7.619 1.00 92.88 106 THR A C 1
ATOM 795 O O . THR A 1 106 ? 5.330 6.256 8.048 1.00 92.88 106 THR A O 1
ATOM 798 N N . VAL A 1 107 ? 4.639 4.684 6.601 1.00 91.31 107 VAL A N 1
ATOM 799 C CA . VAL A 1 107 ? 3.666 5.523 5.885 1.00 91.31 107 VAL A CA 1
ATOM 800 C C . VAL A 1 107 ? 2.267 5.340 6.457 1.00 91.31 107 VAL A C 1
ATOM 802 O O . VAL A 1 107 ? 1.531 6.310 6.632 1.00 91.31 107 VAL A O 1
ATOM 805 N N . LEU A 1 108 ? 1.886 4.087 6.706 1.00 89.94 108 LEU A N 1
ATOM 806 C CA . LEU A 1 108 ? 0.568 3.725 7.207 1.00 89.94 108 LEU A CA 1
ATOM 807 C C . LEU A 1 108 ? 0.656 2.426 8.008 1.00 89.94 108 LEU A C 1
ATOM 809 O O . LEU A 1 108 ? 1.270 1.462 7.557 1.00 89.94 108 LEU A O 1
ATOM 813 N N . GLU A 1 109 ? 0.005 2.399 9.164 1.00 90.00 109 GLU A N 1
ATOM 814 C CA . GLU A 1 109 ? -0.143 1.211 10.006 1.00 90.00 109 GLU A CA 1
ATOM 815 C C . GLU A 1 109 ? -1.586 0.705 9.977 1.00 90.00 109 GLU A C 1
ATOM 817 O O . GLU A 1 109 ? -2.519 1.451 9.658 1.00 90.00 109 GLU A O 1
ATOM 822 N N . GLY A 1 110 ? -1.764 -0.573 10.309 1.00 87.81 110 GLY A N 1
ATOM 823 C CA . GLY A 1 110 ? -3.070 -1.222 10.341 1.00 87.81 110 GLY A CA 1
ATOM 824 C C . GLY A 1 110 ? -3.684 -1.421 8.957 1.00 87.81 110 GLY A C 1
ATOM 825 O O . GLY A 1 110 ? -4.890 -1.603 8.861 1.00 87.81 110 GLY A O 1
ATOM 826 N N . LEU A 1 111 ? -2.911 -1.375 7.870 1.00 88.81 111 LEU A N 1
ATOM 827 C CA . LEU A 1 111 ? -3.380 -1.693 6.522 1.00 88.81 111 LEU A CA 1
ATOM 828 C C . LEU A 1 111 ? -3.601 -3.210 6.400 1.00 88.81 111 LEU A C 1
ATOM 830 O O . LEU A 1 111 ? -2.738 -3.940 5.920 1.00 88.81 111 LEU A O 1
ATOM 834 N N . ALA A 1 112 ? -4.749 -3.677 6.885 1.00 88.25 112 ALA A N 1
ATOM 835 C CA . ALA A 1 112 ? -5.066 -5.092 7.073 1.00 88.25 112 ALA A CA 1
ATOM 836 C C . ALA A 1 112 ? -5.338 -5.856 5.778 1.00 88.25 112 ALA A C 1
ATOM 838 O O . ALA A 1 112 ? -5.056 -7.046 5.679 1.00 88.25 112 ALA A O 1
ATOM 839 N N . ALA A 1 113 ? -5.888 -5.171 4.781 1.00 88.06 113 ALA A N 1
ATOM 840 C CA . ALA A 1 113 ? -5.900 -5.684 3.425 1.00 88.06 113 ALA A CA 1
ATOM 841 C C . ALA A 1 113 ? -5.434 -4.574 2.507 1.00 88.06 113 ALA A C 1
ATOM 843 O O . ALA A 1 113 ? -5.900 -3.438 2.592 1.00 88.06 113 ALA A O 1
ATOM 844 N N . PHE A 1 114 ? -4.541 -4.925 1.614 1.00 89.31 114 PHE A N 1
ATOM 845 C CA . PHE A 1 114 ? -4.169 -4.132 0.467 1.00 89.31 114 PHE A CA 1
ATOM 846 C C . PHE A 1 114 ? -4.263 -5.092 -0.705 1.00 89.31 114 PHE A C 1
ATOM 848 O O . PHE A 1 114 ? -3.988 -6.259 -0.493 1.00 89.31 114 PHE A O 1
ATOM 855 N N . ASP A 1 115 ? -4.739 -4.671 -1.866 1.00 89.19 115 ASP A N 1
ATOM 856 C CA . ASP A 1 115 ? -4.737 -5.448 -3.102 1.00 89.19 115 ASP A CA 1
ATOM 857 C C . ASP A 1 115 ? -4.401 -4.518 -4.258 1.00 89.19 115 ASP A C 1
ATOM 859 O O . ASP A 1 115 ? -4.898 -3.390 -4.336 1.00 89.19 115 ASP A O 1
ATOM 863 N N . LEU A 1 116 ? -3.520 -4.985 -5.135 1.00 89.12 116 LEU A N 1
ATOM 864 C CA . LEU A 1 116 ? -2.976 -4.224 -6.243 1.00 89.12 116 LEU A CA 1
ATOM 865 C C . LEU A 1 116 ? -3.271 -4.954 -7.544 1.00 89.12 116 LEU A C 1
ATOM 867 O O . LEU A 1 116 ? -2.800 -6.062 -7.783 1.00 89.12 116 LEU A O 1
ATOM 871 N N . SER A 1 117 ? -3.987 -4.277 -8.435 1.00 87.50 117 SER A N 1
ATOM 872 C CA . SER A 1 117 ? -4.166 -4.728 -9.811 1.00 87.50 117 SER A CA 1
ATOM 873 C C . SER A 1 117 ? -3.478 -3.768 -10.771 1.00 87.50 117 SER A C 1
ATOM 875 O O . SER A 1 117 ? -3.697 -2.554 -10.745 1.00 87.50 117 SER A O 1
ATOM 877 N N . THR A 1 118 ? -2.635 -4.319 -11.640 1.00 88.38 118 THR A N 1
ATOM 878 C CA . THR A 1 118 ? -1.913 -3.562 -12.661 1.00 88.38 118 THR A CA 1
ATOM 879 C C . THR A 1 118 ? -2.480 -3.856 -14.047 1.00 88.38 118 THR A C 1
ATOM 881 O O . THR A 1 118 ? -2.925 -4.965 -14.343 1.00 88.38 118 THR A O 1
ATOM 884 N N . LEU A 1 119 ? -2.502 -2.841 -14.910 1.00 87.19 119 LEU A N 1
ATOM 885 C CA . LEU A 1 119 ? -2.667 -3.021 -16.351 1.00 87.19 119 LEU A CA 1
ATOM 886 C C . LEU A 1 119 ? -1.330 -2.699 -17.002 1.00 87.19 119 LEU A C 1
ATOM 888 O O . LEU A 1 119 ? -0.793 -1.614 -16.778 1.00 87.19 119 LEU A O 1
ATOM 892 N N . VAL A 1 120 ? -0.816 -3.631 -17.794 1.00 86.38 120 VAL A N 1
ATOM 893 C CA . VAL A 1 120 ? 0.418 -3.461 -18.559 1.00 86.38 120 VAL A CA 1
ATOM 894 C C . VAL A 1 120 ? 0.053 -3.318 -20.028 1.00 86.38 120 VAL A C 1
ATOM 896 O O . VAL A 1 120 ? -0.687 -4.143 -20.560 1.00 86.38 120 VAL A O 1
ATOM 899 N N . GLU A 1 121 ? 0.565 -2.274 -20.667 1.00 86.25 121 GLU A N 1
ATOM 900 C CA . GLU A 1 121 ? 0.410 -2.024 -22.098 1.00 86.25 121 GLU A CA 1
ATOM 901 C C . GLU A 1 121 ? 1.787 -2.006 -22.765 1.00 86.25 121 GLU A C 1
ATOM 903 O O . GLU A 1 121 ? 2.774 -1.580 -22.167 1.00 86.25 121 GLU A O 1
ATOM 908 N N . ASP A 1 122 ? 1.860 -2.493 -24.002 1.00 81.12 122 ASP A N 1
ATOM 909 C CA . ASP A 1 122 ? 3.071 -2.421 -24.818 1.00 81.12 122 ASP A CA 1
ATOM 910 C C . ASP A 1 122 ? 2.923 -1.285 -25.834 1.00 81.12 122 ASP A C 1
ATOM 912 O O . ASP A 1 122 ? 2.006 -1.278 -26.659 1.00 81.12 122 ASP A O 1
ATOM 916 N N . HIS A 1 123 ? 3.826 -0.309 -25.757 1.00 72.31 123 HIS A N 1
ATOM 917 C CA . HIS A 1 123 ? 3.860 0.852 -26.649 1.00 72.31 123 HIS A CA 1
ATOM 918 C C . HIS A 1 123 ? 5.044 0.806 -27.628 1.00 72.31 123 HIS A C 1
ATOM 920 O O . HIS A 1 123 ? 5.481 1.839 -28.130 1.00 72.31 123 HIS A O 1
ATOM 926 N N . GLY A 1 124 ? 5.600 -0.381 -27.893 1.00 68.69 124 GLY A N 1
ATOM 927 C CA . GLY A 1 124 ? 6.701 -0.583 -28.842 1.00 68.69 124 GLY A CA 1
ATOM 928 C C . GLY A 1 124 ? 8.093 -0.283 -28.277 1.00 68.69 124 GLY A C 1
ATOM 929 O O . GLY A 1 124 ? 9.089 -0.664 -28.887 1.00 68.69 124 GLY A O 1
ATOM 930 N N . ALA A 1 125 ? 8.172 0.336 -27.096 1.00 71.69 125 ALA A N 1
ATOM 931 C CA . ALA A 1 125 ? 9.391 0.472 -26.293 1.00 71.69 125 ALA A CA 1
ATOM 932 C C . ALA A 1 125 ? 9.492 -0.593 -25.177 1.00 71.69 125 ALA A C 1
ATOM 934 O O . ALA A 1 125 ? 10.417 -0.548 -24.367 1.00 71.69 125 ALA A O 1
ATOM 935 N N . GLY A 1 126 ? 8.549 -1.543 -25.139 1.00 73.44 126 GLY A N 1
ATOM 936 C CA . GLY A 1 126 ? 8.422 -2.569 -24.109 1.00 73.44 126 GLY A CA 1
ATOM 937 C C . GLY A 1 126 ? 7.173 -2.395 -23.233 1.00 73.44 126 GLY A C 1
ATOM 938 O O . GLY A 1 126 ? 6.453 -1.398 -23.355 1.00 73.44 126 GLY A O 1
ATOM 939 N N . PRO A 1 127 ? 6.904 -3.372 -22.347 1.00 78.94 127 PRO A N 1
ATOM 940 C CA . PRO A 1 127 ? 5.753 -3.353 -21.453 1.00 78.94 127 PRO A CA 1
ATOM 941 C C . PRO A 1 127 ? 5.887 -2.252 -20.395 1.00 78.94 127 PRO A C 1
ATOM 943 O O . PRO A 1 127 ? 6.875 -2.190 -19.666 1.00 78.94 127 PRO A O 1
ATOM 946 N N . VAL A 1 128 ? 4.860 -1.415 -20.274 1.00 83.06 128 VAL A N 1
ATOM 947 C CA . VAL A 1 128 ? 4.771 -0.327 -19.295 1.00 83.06 128 VAL A CA 1
ATOM 948 C C . VAL A 1 128 ? 3.492 -0.487 -18.482 1.00 83.06 128 VAL A C 1
ATOM 950 O O . VAL A 1 128 ? 2.429 -0.790 -19.021 1.00 83.06 128 VAL A O 1
ATOM 953 N N . ILE A 1 129 ? 3.566 -0.260 -17.168 1.00 84.56 129 ILE A N 1
ATOM 954 C CA . ILE A 1 129 ? 2.370 -0.226 -16.319 1.00 84.56 129 ILE A CA 1
ATOM 955 C C . ILE A 1 129 ? 1.560 1.034 -16.667 1.00 84.56 129 ILE A C 1
ATOM 957 O O . ILE A 1 129 ? 1.955 2.158 -16.357 1.00 84.56 129 ILE A O 1
ATOM 961 N N . ALA A 1 130 ? 0.420 0.831 -17.326 1.00 83.25 130 ALA A N 1
ATOM 962 C CA . ALA A 1 130 ? -0.510 1.870 -17.761 1.00 83.25 130 ALA A CA 1
ATOM 963 C C . ALA A 1 130 ? -1.566 2.204 -16.696 1.00 83.25 130 ALA A C 1
ATOM 965 O O . ALA A 1 130 ? -2.162 3.282 -16.715 1.00 83.25 130 ALA A O 1
ATOM 966 N N . ARG A 1 131 ? -1.817 1.296 -15.746 1.00 86.06 131 ARG A N 1
ATOM 967 C CA . ARG A 1 131 ? -2.761 1.517 -14.643 1.00 86.06 131 ARG A CA 1
ATOM 968 C C . ARG A 1 131 ? -2.323 0.777 -13.393 1.00 86.06 131 ARG A C 1
ATOM 970 O O . ARG A 1 131 ? -1.925 -0.382 -13.485 1.00 86.06 131 ARG A O 1
ATOM 977 N N . ILE A 1 132 ? -2.522 1.406 -12.239 1.00 85.94 132 ILE A N 1
ATOM 978 C CA . ILE A 1 132 ? -2.551 0.732 -10.939 1.00 85.94 132 ILE A CA 1
ATOM 979 C C . ILE A 1 132 ? -3.892 1.031 -10.287 1.00 85.94 132 ILE A C 1
ATOM 981 O O . ILE A 1 132 ? -4.308 2.189 -10.188 1.00 85.94 132 ILE A O 1
ATOM 985 N N . ARG A 1 133 ? -4.561 -0.015 -9.825 1.00 86.25 133 ARG A N 1
ATOM 986 C CA . ARG A 1 133 ? -5.714 0.082 -8.943 1.00 86.25 133 ARG A CA 1
ATOM 987 C C . ARG A 1 133 ? -5.358 -0.556 -7.610 1.00 86.25 133 ARG A C 1
ATOM 989 O O . ARG A 1 133 ? -4.851 -1.673 -7.581 1.00 86.25 133 ARG A O 1
ATOM 996 N N . CYS A 1 134 ? -5.670 0.165 -6.545 1.00 86.56 134 CYS A N 1
ATOM 997 C CA . CYS A 1 134 ? -5.456 -0.250 -5.174 1.00 86.56 134 CYS A CA 1
ATOM 998 C C . CYS A 1 134 ? -6.808 -0.416 -4.479 1.00 86.56 134 CYS A C 1
ATOM 1000 O O . CYS A 1 134 ? -7.558 0.556 -4.377 1.00 86.56 134 CYS A O 1
ATOM 1002 N N . ASP A 1 135 ? -7.101 -1.598 -3.956 1.00 87.38 135 ASP A N 1
ATOM 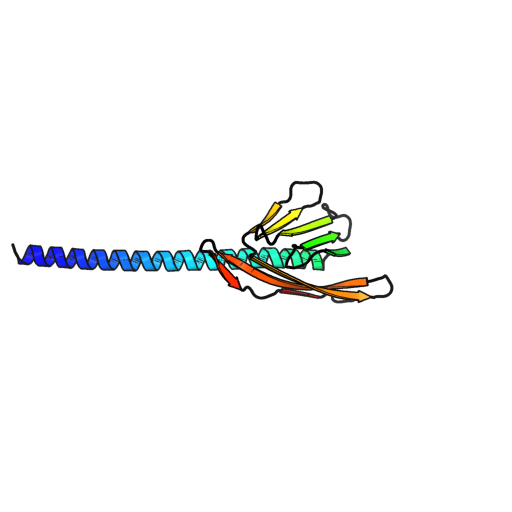1003 C CA . ASP A 1 135 ? -8.236 -1.856 -3.067 1.00 87.38 135 ASP A CA 1
ATOM 1004 C C . ASP A 1 135 ? -7.693 -2.132 -1.657 1.00 87.38 135 ASP A C 1
ATOM 1006 O O . ASP A 1 135 ? -6.636 -2.738 -1.510 1.00 87.38 135 ASP A O 1
ATOM 1010 N N . TRP A 1 136 ? -8.331 -1.613 -0.604 1.00 86.12 136 TRP A N 1
ATOM 1011 C CA . TRP A 1 136 ? -7.703 -1.631 0.719 1.00 86.12 136 TRP A CA 1
ATOM 1012 C C . TRP A 1 136 ? -8.676 -1.538 1.899 1.00 86.12 136 TRP A C 1
ATOM 1014 O O . TRP A 1 136 ? -9.807 -1.063 1.788 1.00 86.12 136 TRP A O 1
ATOM 1024 N N . SER A 1 137 ? -8.217 -1.983 3.066 1.00 86.50 137 SER A N 1
ATOM 1025 C CA . SER A 1 137 ? -8.929 -1.875 4.336 1.00 86.50 137 SER A CA 1
ATOM 1026 C C . SER A 1 137 ? -7.956 -1.608 5.478 1.00 86.50 137 SER A C 1
ATOM 1028 O O . SER A 1 137 ? -6.846 -2.138 5.481 1.00 86.50 137 SER A O 1
ATOM 1030 N N . VAL A 1 138 ? -8.374 -0.781 6.439 1.00 86.50 138 VAL A N 1
ATOM 1031 C CA . VAL A 1 138 ? -7.562 -0.448 7.618 1.00 86.50 138 VAL A CA 1
ATOM 1032 C C . VAL A 1 138 ? -8.238 -0.948 8.887 1.00 86.50 138 VAL A C 1
ATOM 1034 O O . VAL A 1 138 ? -9.454 -0.835 9.042 1.00 86.50 138 VAL A O 1
ATOM 1037 N N . 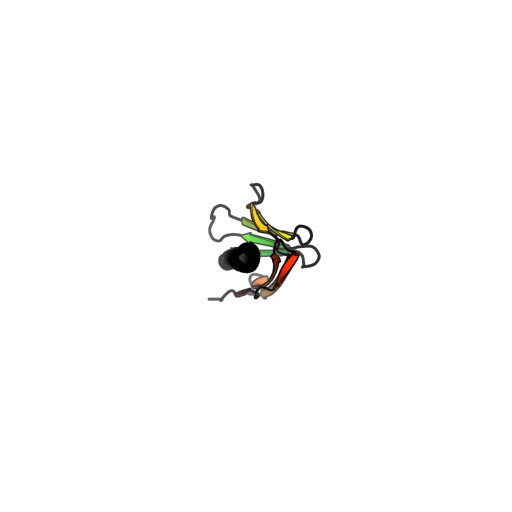ARG A 1 139 ? -7.443 -1.508 9.791 1.00 82.50 139 ARG A N 1
ATOM 1038 C CA . ARG A 1 139 ? -7.823 -1.961 11.120 1.00 82.50 139 ARG A CA 1
ATOM 1039 C C . ARG A 1 139 ? -7.748 -0.787 12.090 1.00 82.50 139 ARG A C 1
ATOM 1041 O O . ARG A 1 139 ? -6.723 -0.125 12.207 1.00 82.50 139 ARG A O 1
ATOM 1048 N N . GLN A 1 140 ? -8.848 -0.532 12.786 1.00 77.19 140 GLN A N 1
ATOM 1049 C CA . GLN A 1 140 ? -8.885 0.408 13.904 1.00 77.19 140 GLN A CA 1
ATOM 1050 C C . GLN A 1 140 ? -8.335 -0.266 15.176 1.00 77.19 140 GLN A C 1
ATOM 1052 O O . GLN A 1 140 ? -8.369 -1.492 15.276 1.00 77.19 140 GLN A O 1
ATOM 1057 N N . GLU A 1 141 ? -7.886 0.505 16.174 1.00 66.12 141 GLU A N 1
ATOM 1058 C CA . GLU A 1 141 ? -7.326 -0.013 17.443 1.00 66.12 141 GLU A CA 1
ATOM 1059 C C . GLU A 1 141 ? -8.226 -1.040 18.164 1.00 66.12 141 GLU A C 1
ATOM 1061 O O . GLU A 1 141 ? -7.729 -1.913 18.868 1.00 66.12 141 GLU A O 1
ATOM 1066 N N . GLN A 1 142 ? -9.545 -1.009 17.940 1.00 63.31 142 GLN A N 1
ATOM 1067 C CA . GLN A 1 142 ? -10.501 -1.983 18.493 1.00 63.31 142 GLN A CA 1
ATOM 1068 C C . GLN A 1 142 ? -10.654 -3.267 17.647 1.00 63.31 142 GLN A C 1
ATOM 1070 O O . GLN A 1 142 ? -11.562 -4.064 17.876 1.00 63.31 142 GLN A O 1
ATOM 1075 N N . GLY A 1 143 ? -9.805 -3.472 16.636 1.00 64.69 143 GLY A N 1
ATOM 1076 C CA . GLY A 1 143 ? -9.843 -4.627 15.734 1.00 64.69 143 GLY A CA 1
ATOM 1077 C C . GLY A 1 143 ? -10.920 -4.557 14.645 1.00 64.69 143 GLY A C 1
ATOM 1078 O O . GLY A 1 143 ? -11.039 -5.484 13.845 1.00 64.69 143 GLY A O 1
ATOM 1079 N N . GL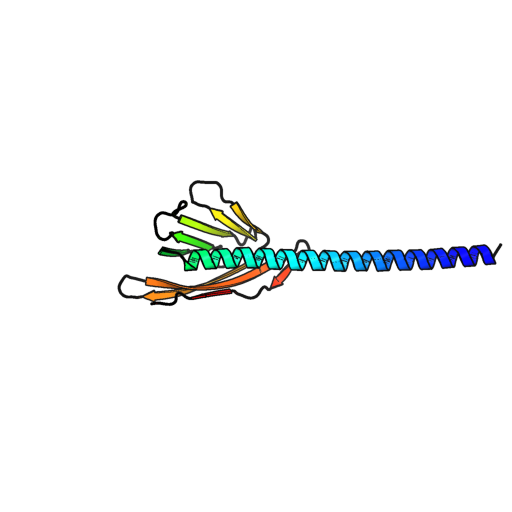N A 1 144 ? -11.697 -3.472 14.580 1.00 71.50 144 GLN A N 1
ATOM 1080 C CA . GLN A 1 144 ? -12.721 -3.287 13.555 1.00 71.50 144 GLN A CA 1
ATOM 1081 C C . GLN A 1 144 ? -12.080 -2.935 12.205 1.00 71.50 144 GLN A C 1
ATOM 1083 O O . GLN A 1 144 ? -11.295 -1.991 12.106 1.00 71.50 144 GLN A O 1
ATOM 1088 N N . LEU A 1 145 ? -12.443 -3.681 11.159 1.00 74.62 145 LEU A N 1
ATOM 1089 C CA . LEU A 1 145 ? -12.026 -3.402 9.786 1.00 74.62 145 LEU A CA 1
ATOM 1090 C C . LEU A 1 145 ? -12.884 -2.295 9.177 1.00 74.62 145 LEU A C 1
ATOM 1092 O O . LEU A 1 145 ? -14.115 -2.365 9.159 1.00 74.62 145 LEU A O 1
ATOM 1096 N N . LEU A 1 146 ? -12.212 -1.292 8.628 1.00 73.06 146 LEU A N 1
ATOM 1097 C CA . LEU A 1 146 ? -12.810 -0.226 7.846 1.00 73.06 146 LEU A CA 1
ATOM 1098 C C . LEU A 1 146 ? -12.542 -0.516 6.368 1.00 73.06 146 LEU A C 1
ATOM 1100 O O . LEU A 1 146 ? -11.433 -0.247 5.896 1.00 73.06 146 LEU A O 1
ATOM 1104 N N . PRO A 1 147 ? -13.521 -1.068 5.623 1.00 63.19 147 PRO A N 1
ATOM 1105 C CA . PRO A 1 147 ? -13.395 -1.180 4.180 1.00 63.19 147 PRO A CA 1
ATOM 1106 C C . PRO A 1 147 ? -13.382 0.235 3.613 1.00 63.19 147 PRO A C 1
ATOM 1108 O O . PRO A 1 147 ? -14.328 1.008 3.801 1.00 63.19 147 PRO A O 1
ATOM 1111 N N . LEU A 1 148 ? -12.285 0.601 2.967 1.00 64.19 148 LEU A N 1
ATOM 1112 C CA . LEU A 1 148 ? -12.116 1.927 2.403 1.00 64.19 148 LEU A CA 1
ATOM 1113 C C . LEU A 1 148 ? -12.108 1.796 0.881 1.00 64.19 148 LEU A C 1
ATOM 1115 O O . LEU A 1 148 ? -11.643 0.811 0.317 1.00 64.19 148 LEU A O 1
ATOM 1119 N N . ALA A 1 149 ? -12.763 2.750 0.217 1.00 57.72 149 ALA A N 1
ATOM 1120 C CA . ALA A 1 149 ? -12.980 2.682 -1.222 1.00 57.72 149 ALA A CA 1
ATOM 1121 C C . ALA A 1 149 ? -11.635 2.604 -1.960 1.00 57.72 149 ALA A C 1
ATOM 1123 O O . ALA A 1 149 ? -10.717 3.377 -1.666 1.00 57.72 149 ALA A O 1
ATOM 1124 N N . GLY A 1 150 ? -11.545 1.678 -2.915 1.00 61.81 150 GLY A N 1
ATOM 1125 C CA . GLY A 1 150 ? -10.377 1.537 -3.770 1.00 61.81 150 GLY A CA 1
ATOM 1126 C C . GLY A 1 150 ? -10.093 2.817 -4.553 1.00 61.81 150 GLY A C 1
ATOM 1127 O O . GLY A 1 150 ? -10.996 3.595 -4.873 1.00 61.81 150 GLY A O 1
ATOM 1128 N N . THR A 1 151 ? -8.821 3.045 -4.848 1.00 72.44 151 THR A N 1
ATOM 1129 C CA . THR A 1 151 ? -8.348 4.193 -5.620 1.00 72.44 151 THR A CA 1
ATOM 1130 C C . THR A 1 151 ? -7.625 3.701 -6.869 1.00 72.44 151 THR A C 1
ATOM 1132 O O . THR A 1 151 ? -7.071 2.604 -6.898 1.00 72.44 151 THR A O 1
ATOM 1135 N N . THR A 1 152 ? -7.712 4.446 -7.967 1.00 74.00 152 THR A N 1
ATOM 1136 C CA . THR A 1 152 ? -7.166 4.021 -9.262 1.00 74.00 152 THR A CA 1
ATOM 1137 C C . THR A 1 152 ? -6.457 5.178 -9.931 1.00 74.00 152 THR A C 1
ATOM 1139 O O . THR A 1 152 ? -7.016 6.264 -10.079 1.00 74.00 152 THR A O 1
ATOM 1142 N N . TRP A 1 153 ? -5.244 4.913 -10.400 1.00 76.94 153 TRP A N 1
ATOM 1143 C CA . TRP A 1 153 ? -4.510 5.798 -11.285 1.00 76.94 153 TRP A CA 1
ATOM 1144 C C . TRP A 1 153 ? -4.375 5.166 -12.671 1.00 76.94 153 TRP A C 1
ATOM 1146 O O . TRP A 1 153 ? -4.010 3.999 -12.791 1.00 76.94 153 TRP A O 1
ATOM 1156 N N . ILE A 1 154 ? -4.641 5.963 -13.709 1.00 69.62 154 ILE A N 1
ATOM 1157 C CA . ILE A 1 154 ? -4.494 5.607 -15.124 1.00 69.62 154 ILE A CA 1
ATOM 1158 C C . ILE A 1 154 ? -3.496 6.584 -15.752 1.00 69.62 154 ILE A C 1
ATOM 1160 O O . ILE A 1 154 ? -3.632 7.803 -15.591 1.00 69.62 154 ILE A O 1
ATOM 1164 N N . ARG A 1 155 ? -2.518 6.063 -16.492 1.00 64.81 155 ARG A N 1
ATOM 1165 C CA . ARG A 1 155 ? -1.622 6.859 -17.329 1.00 64.81 155 ARG A CA 1
ATOM 1166 C C . ARG A 1 155 ? -2.399 7.329 -18.560 1.00 64.81 155 ARG A C 1
ATOM 1168 O O . ARG A 1 155 ? -2.878 6.519 -19.345 1.00 64.81 155 ARG A O 1
ATOM 1175 N N . VAL A 1 156 ? -2.571 8.642 -18.708 1.00 55.69 156 VAL A N 1
ATOM 1176 C CA . VAL A 1 156 ? -3.146 9.225 -19.928 1.00 55.69 156 VAL A CA 1
ATOM 1177 C C . VAL A 1 156 ? -1.997 9.394 -20.912 1.00 55.69 156 VAL A C 1
ATOM 1179 O O . VAL A 1 156 ? -1.118 10.222 -20.682 1.00 55.69 156 VAL A O 1
ATOM 1182 N N . ASN A 1 157 ? -1.981 8.582 -21.965 1.00 48.78 157 ASN A N 1
ATOM 1183 C CA . ASN A 1 157 ? -1.022 8.728 -23.054 1.00 48.78 157 ASN A CA 1
ATOM 1184 C C . ASN A 1 157 ? -1.357 10.005 -23.843 1.00 48.78 157 ASN A C 1
ATOM 1186 O O . ASN A 1 157 ? -2.473 10.143 -24.347 1.00 48.78 157 ASN A O 1
ATOM 1190 N N . SER A 1 158 ? -0.407 10.941 -23.901 1.00 44.53 158 SER A N 1
ATOM 1191 C CA . SER A 1 158 ? -0.391 12.079 -24.830 1.00 44.53 158 SER A CA 1
ATOM 1192 C C . SER A 1 158 ? 0.579 11.802 -25.964 1.00 44.53 158 SER A C 1
ATOM 1194 O O . SER A 1 158 ? 1.725 11.433 -25.616 1.00 44.53 158 SER A O 1
#

Foldseek 3Di:
DVVVVVVVVVVVVVVVVVVVVVVVVVVVVVVVVLVVVQLVLVVVLVVVVLVLVQQAPAWDWDDFFVAWIKIKGAHPDPDVLRIKIWTAGLVFLWIWIDSVPDDIDTSHGQFNTKGWDWDWDDPPVDTGGQKIKIFTWGADPVRDIDGHDIDMDGHDDD

Secondary structure (DSSP, 8-state):
-HHHHHHHHHHHHHHHHHHHHHHHHHHHHHHHHHHHHHHHHHHHHHHHHHHHHHTEEEEEEEEETTTEEEEEEEESSSPSSSEEEEEEETTTTEEEEE-SSSPPEEEES-EEEEEEEEEEEE-SS-EEEEEEEEEEEEE-TTS-EEEEEEEEEE----

pLDDT: mean 80.08, std 11.1, range [44.53, 95.25]

Sequence (158 aa):
MVELMIVAALVMALMFGALVTTGESFQVAESGDQRIQVSISARRALDRLLKDCRYAAALSVAGDAASGWTITIDAVNSLDPDTLIYTWDPQTEVLRISDGVRSPDTVLEGLAAFDLSTLVEDHGAGPVIARIRCDWSVRQEQGQLLPLAGTTWIRVNS

Radius of gyration: 24.55 Å; chains: 1; bounding box: 58×28×87 Å